Protein AF-A0A5C9BUT2-F1 (afdb_monomer)

Nearest PDB structures (foldseek):
  1g97-assembly1_A  TM=7.769E-01  e=1.465E-03  Streptococcus pneumoniae
  1hm8-assembly1_A  TM=7.492E-01  e=1.215E-03  Streptococcus pneumoniae
  1hm0-assembly1_A  TM=8.385E-01  e=1.896E-02  Streptococcus pneumoniae
  4aaw-assembly1_A  TM=5.414E-01  e=2.002E-03  Streptococcus pneumoniae
  4ac3-assembly1_A  TM=5.081E-01  e=6.161E-03  Streptococcus pneumoniae

Secondary structure (DSSP, 8-state):
-B-TT-EEES-EE-SSEEE-TT-EEES-EE-SSEEE-TT-EEES-EEESEEE-TT-EEES-EEES-EE-TT-EEES--SS-EE-TT-EE-----

pLDDT: mean 94.94, std 7.58, range [53.59, 98.81]

Structure (mmCIF, N/CA/C/O backbone):
data_AF-A0A5C9BUT2-F1
#
_entry.id   AF-A0A5C9BUT2-F1
#
loop_
_atom_site.group_PDB
_atom_site.id
_atom_site.type_symbol
_atom_site.label_atom_id
_atom_site.label_alt_id
_atom_site.label_comp_id
_atom_site.label_asym_id
_atom_site.label_entity_id
_atom_site.label_seq_id
_atom_site.pdbx_PDB_ins_code
_atom_site.Cartn_x
_atom_site.Cartn_y
_atom_site.Cartn_z
_atom_site.occupancy
_atom_site.B_iso_or_equiv
_atom_site.auth_seq_id
_atom_site.auth_comp_id
_atom_site.auth_asym_id
_atom_site.auth_atom_id
_atom_site.pdbx_PDB_model_num
ATOM 1 N N . MET A 1 1 ? -8.661 -2.112 -11.166 1.00 87.62 1 MET A N 1
ATOM 2 C CA . MET A 1 1 ? -7.966 -3.330 -11.651 1.00 87.62 1 MET A CA 1
ATOM 3 C C . MET A 1 1 ? -7.080 -3.822 -10.520 1.00 87.62 1 MET A C 1
ATOM 5 O O . MET A 1 1 ? -6.528 -2.977 -9.835 1.00 87.62 1 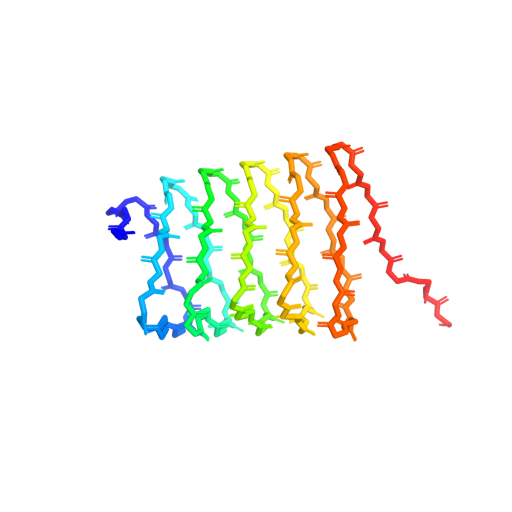MET A O 1
ATOM 9 N N . ILE A 1 2 ? -6.998 -5.128 -10.268 1.00 95.12 2 ILE A N 1
ATOM 10 C CA . ILE A 1 2 ? -6.128 -5.700 -9.226 1.00 95.12 2 ILE A CA 1
ATOM 11 C C . ILE A 1 2 ? -5.173 -6.650 -9.942 1.00 95.12 2 ILE A C 1
ATOM 13 O O . ILE A 1 2 ? -5.648 -7.563 -10.617 1.00 95.12 2 ILE A O 1
ATOM 17 N N . SER A 1 3 ? -3.866 -6.399 -9.857 1.00 97.19 3 SER A N 1
ATOM 18 C CA . SER A 1 3 ? -2.862 -7.236 -10.516 1.00 97.19 3 SER A CA 1
ATOM 19 C C . SER A 1 3 ? -2.817 -8.643 -9.917 1.00 97.19 3 SER A C 1
ATOM 21 O O . SER A 1 3 ? -2.922 -8.813 -8.701 1.00 97.19 3 SER A O 1
ATOM 23 N N . SER A 1 4 ? -2.597 -9.655 -10.758 1.00 97.44 4 SER A N 1
ATOM 24 C CA . SER A 1 4 ? -2.417 -11.047 -10.328 1.00 97.44 4 SER A CA 1
ATOM 25 C C . SER A 1 4 ? -1.138 -11.273 -9.519 1.00 97.44 4 SER A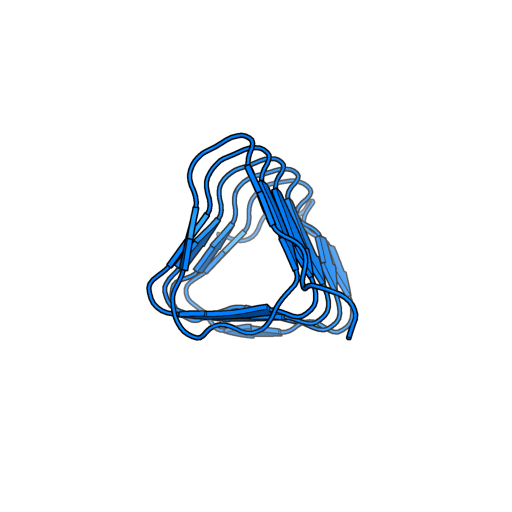 C 1
ATOM 27 O O . SER A 1 4 ? -1.060 -12.258 -8.793 1.00 97.44 4 SER A O 1
ATOM 29 N N . SER A 1 5 ? -0.139 -10.389 -9.642 1.00 98.12 5 SER A N 1
ATOM 30 C CA . SER A 1 5 ? 1.088 -10.453 -8.836 1.00 98.12 5 SER A CA 1
ATOM 31 C C . SER A 1 5 ? 0.943 -9.798 -7.460 1.00 98.12 5 SER A C 1
ATOM 33 O O . SER A 1 5 ? 1.836 -9.946 -6.624 1.00 98.12 5 SER A O 1
ATOM 35 N N . SER A 1 6 ? -0.172 -9.105 -7.198 1.00 97.19 6 SER A N 1
ATOM 36 C CA . SER A 1 6 ? -0.441 -8.554 -5.870 1.00 97.19 6 SER A CA 1
ATOM 37 C C . SER A 1 6 ? -0.719 -9.666 -4.855 1.00 97.19 6 SER A C 1
ATOM 39 O O . SER A 1 6 ? -1.330 -10.691 -5.165 1.00 97.19 6 SER A O 1
ATOM 41 N N . LYS A 1 7 ? -0.256 -9.470 -3.621 1.00 98.50 7 LYS A N 1
ATOM 42 C CA . LYS A 1 7 ? -0.427 -10.412 -2.513 1.00 98.50 7 LYS A CA 1
ATOM 43 C C . LYS A 1 7 ? -1.348 -9.803 -1.472 1.00 98.50 7 LYS A C 1
ATOM 45 O O . LYS A 1 7 ? -1.076 -8.722 -0.962 1.00 98.50 7 LYS A O 1
ATOM 50 N N . LEU A 1 8 ? -2.418 -10.517 -1.142 1.00 98.12 8 LEU A N 1
ATOM 51 C CA . LEU A 1 8 ? -3.337 -10.158 -0.069 1.00 98.12 8 LEU A CA 1
ATOM 52 C C . LEU A 1 8 ? -3.186 -11.166 1.065 1.00 98.12 8 LEU A C 1
ATOM 54 O O . LEU A 1 8 ? -3.491 -12.345 0.900 1.00 98.12 8 LEU A O 1
ATOM 58 N N . ILE A 1 9 ? -2.741 -10.691 2.220 1.00 98.56 9 ILE A N 1
ATOM 59 C CA . ILE A 1 9 ? -2.544 -11.484 3.430 1.00 98.56 9 ILE A CA 1
ATOM 60 C C . ILE A 1 9 ? -3.434 -10.865 4.502 1.00 98.56 9 ILE A C 1
ATOM 62 O O . ILE A 1 9 ? -3.225 -9.718 4.889 1.00 98.56 9 ILE A O 1
ATOM 66 N N . ASN A 1 10 ? -4.473 -11.581 4.939 1.00 98.38 10 ASN A N 1
ATOM 67 C CA . ASN A 1 10 ? -5.432 -11.094 5.944 1.00 98.38 10 ASN A CA 1
ATOM 68 C C . ASN A 1 10 ? -5.954 -9.672 5.660 1.00 98.38 10 ASN A C 1
ATOM 70 O O . ASN A 1 10 ? -6.093 -8.854 6.566 1.00 98.38 10 ASN A O 1
ATOM 74 N N . SER A 1 11 ? -6.176 -9.356 4.385 1.00 98.50 11 SER A N 1
ATOM 75 C CA . SER A 1 11 ? -6.499 -8.003 3.938 1.00 98.50 11 SER A CA 1
ATOM 76 C C . SER A 1 11 ? -7.789 -7.982 3.140 1.00 98.50 11 SER A C 1
ATOM 78 O O . SER A 1 11 ? -8.124 -8.941 2.443 1.00 98.50 11 SER A O 1
ATOM 80 N N . VAL A 1 12 ? -8.506 -6.867 3.229 1.00 98.38 12 VAL A N 1
ATOM 81 C CA . VAL A 1 12 ? -9.785 -6.656 2.550 1.00 98.38 12 VAL A CA 1
ATOM 82 C C . VAL A 1 12 ? -9.657 -5.479 1.597 1.00 98.38 12 VAL A C 1
ATOM 84 O O . VAL A 1 12 ? -9.199 -4.406 1.980 1.00 98.38 12 VAL A O 1
ATOM 87 N N . ILE A 1 13 ? -10.108 -5.669 0.357 1.00 98.31 13 ILE A N 1
ATOM 88 C CA . ILE A 1 13 ? -10.240 -4.587 -0.619 1.00 98.31 13 ILE A CA 1
ATOM 89 C C . ILE A 1 13 ? -11.714 -4.219 -0.760 1.00 98.31 13 ILE A C 1
ATOM 91 O O . ILE A 1 13 ? -12.540 -5.047 -1.149 1.00 98.31 13 ILE A O 1
ATOM 95 N N . ILE A 1 14 ? -12.027 -2.952 -0.513 1.00 98.25 14 ILE A N 1
ATOM 96 C CA . ILE A 1 14 ? -13.343 -2.362 -0.739 1.00 98.25 14 ILE A CA 1
ATOM 97 C C . ILE A 1 14 ? -13.305 -1.664 -2.095 1.00 98.25 14 ILE A C 1
ATOM 99 O O . ILE A 1 14 ? -12.604 -0.679 -2.287 1.00 98.25 14 ILE A O 1
ATOM 103 N N . LYS A 1 15 ? -14.045 -2.184 -3.074 1.00 96.69 15 LYS A N 1
ATOM 104 C CA . LYS A 1 15 ? -14.068 -1.615 -4.429 1.00 96.69 15 LYS A CA 1
ATOM 105 C C . LYS A 1 15 ? -14.722 -0.218 -4.446 1.00 96.69 15 LYS A C 1
ATOM 107 O O . LYS A 1 15 ? -15.617 0.030 -3.643 1.00 96.69 15 LYS A O 1
ATOM 112 N N . PRO A 1 16 ? -14.363 0.650 -5.410 1.00 97.19 16 PRO A N 1
ATOM 113 C CA . PRO A 1 16 ? -13.364 0.441 -6.463 1.00 97.19 16 PRO A CA 1
ATOM 114 C C . PRO A 1 16 ? -11.936 0.729 -5.980 1.00 97.19 16 PRO A C 1
ATOM 116 O O . PRO A 1 16 ? -11.708 1.732 -5.317 1.00 97.19 16 PRO A O 1
ATOM 119 N N . CYS A 1 17 ? -10.975 -0.112 -6.377 1.00 98.06 17 CYS A N 1
ATOM 120 C CA . CYS A 1 17 ? -9.544 0.118 -6.148 1.00 98.06 17 CYS A CA 1
ATOM 121 C C . CYS A 1 17 ? -8.713 -0.252 -7.386 1.00 98.06 17 CYS A C 1
ATOM 123 O O . CYS A 1 17 ? -9.104 -1.104 -8.205 1.00 98.06 17 CYS A O 1
ATOM 125 N N . PHE A 1 18 ? -7.549 0.380 -7.498 1.00 98.50 18 PHE A N 1
ATOM 126 C CA . PHE A 1 18 ? -6.461 -0.019 -8.377 1.00 98.50 18 PHE A CA 1
ATOM 127 C C . PHE A 1 18 ? -5.300 -0.542 -7.531 1.00 98.50 18 PHE A C 1
ATOM 129 O O . PHE A 1 18 ? -4.847 0.156 -6.631 1.00 98.50 18 PHE A O 1
ATOM 136 N N . ILE A 1 19 ? -4.830 -1.755 -7.818 1.00 98.56 19 ILE A N 1
ATOM 137 C CA . ILE A 1 19 ? -3.699 -2.385 -7.131 1.00 98.56 19 ILE A CA 1
ATOM 138 C C . ILE A 1 19 ? -2.707 -2.859 -8.194 1.00 98.56 19 ILE A C 1
ATOM 140 O O . ILE A 1 19 ? -3.040 -3.738 -8.998 1.00 98.56 19 ILE A O 1
ATOM 144 N N . GLY A 1 20 ? -1.530 -2.238 -8.203 1.00 98.50 20 GLY A N 1
ATOM 145 C CA . GLY A 1 20 ? -0.442 -2.470 -9.144 1.00 98.50 20 GLY A CA 1
ATOM 146 C C . GLY A 1 20 ? 0.282 -3.799 -8.943 1.00 98.50 20 GLY A C 1
ATOM 147 O O . GLY A 1 20 ? -0.076 -4.623 -8.099 1.0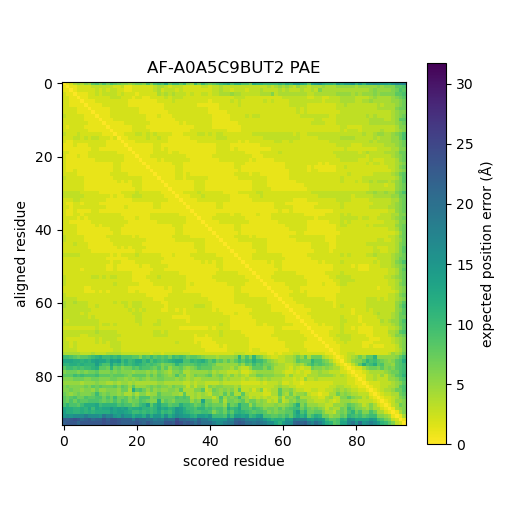0 98.50 20 GLY A O 1
ATOM 148 N N . GLU A 1 21 ? 1.298 -4.022 -9.771 1.00 98.50 21 GLU A N 1
ATOM 149 C CA . GLU A 1 21 ? 2.103 -5.241 -9.738 1.00 98.50 21 GLU A CA 1
ATOM 150 C C . GLU A 1 21 ? 2.928 -5.350 -8.455 1.00 98.50 21 GLU A C 1
ATOM 152 O O . GLU A 1 21 ? 3.396 -4.352 -7.920 1.00 98.50 21 GLU A O 1
ATOM 157 N N . ASN A 1 22 ? 3.091 -6.575 -7.953 1.00 98.56 22 ASN A N 1
ATOM 158 C CA . ASN A 1 22 ? 3.908 -6.904 -6.780 1.00 98.56 22 ASN A CA 1
ATOM 159 C C . ASN A 1 22 ? 3.513 -6.184 -5.478 1.00 98.56 22 ASN A C 1
ATOM 161 O O . ASN A 1 22 ? 4.235 -6.284 -4.487 1.00 98.56 22 ASN A O 1
ATOM 165 N N . VAL A 1 23 ? 2.362 -5.504 -5.446 1.00 98.75 23 VAL A N 1
ATOM 166 C CA . VAL A 1 23 ? 1.856 -4.865 -4.230 1.00 98.75 23 VAL A CA 1
ATOM 167 C C . VAL A 1 23 ? 1.586 -5.919 -3.166 1.00 98.75 23 VAL A C 1
ATOM 169 O O . VAL A 1 23 ? 0.928 -6.927 -3.432 1.00 98.75 23 VAL A O 1
ATOM 172 N N . VAL A 1 24 ? 2.042 -5.667 -1.943 1.00 98.81 24 VAL A N 1
ATOM 173 C CA . VAL A 1 24 ? 1.765 -6.521 -0.785 1.00 98.81 24 VAL A CA 1
ATOM 174 C C . VAL A 1 24 ? 0.837 -5.782 0.166 1.00 98.81 24 VAL A C 1
ATOM 176 O O . VAL A 1 24 ? 1.177 -4.717 0.670 1.00 98.81 24 VAL A O 1
ATOM 179 N N . LEU A 1 25 ? -0.335 -6.359 0.415 1.00 98.75 25 LEU A N 1
ATOM 180 C CA . LEU A 1 25 ? -1.295 -5.898 1.410 1.00 98.75 25 LEU A CA 1
ATOM 181 C C . LEU A 1 25 ? -1.343 -6.915 2.543 1.00 98.75 25 LEU A C 1
ATOM 183 O O . LEU A 1 25 ? -1.712 -8.071 2.322 1.00 98.75 25 LEU A O 1
ATOM 187 N N . GLU A 1 26 ? -0.996 -6.488 3.750 1.00 98.81 26 GLU A N 1
ATOM 188 C CA . GLU A 1 26 ? -0.977 -7.344 4.930 1.00 98.81 26 GLU A CA 1
ATOM 189 C C . GLU A 1 26 ? -1.769 -6.721 6.082 1.00 98.81 26 GLU A C 1
ATOM 191 O O . GLU A 1 26 ? -1.562 -5.559 6.429 1.00 98.81 26 GLU A O 1
ATOM 196 N N . ASN A 1 27 ? -2.684 -7.486 6.685 1.00 98.62 27 ASN A N 1
ATOM 197 C CA . ASN A 1 27 ? -3.518 -7.052 7.814 1.00 98.62 27 ASN A CA 1
ATOM 198 C C . ASN A 1 27 ? -4.192 -5.681 7.582 1.00 98.62 27 ASN A C 1
ATOM 200 O O . ASN A 1 27 ? -4.274 -4.862 8.495 1.00 98.62 27 ASN A O 1
ATOM 204 N N . SER A 1 28 ? -4.609 -5.393 6.344 1.00 98.56 28 SER A N 1
ATOM 205 C CA . SER A 1 28 ? -5.005 -4.047 5.921 1.00 98.56 28 SER A CA 1
ATOM 206 C C . SER A 1 28 ? -6.390 -4.001 5.278 1.00 98.56 28 SER A C 1
ATOM 208 O O . SER A 1 28 ? -6.845 -4.956 4.645 1.00 98.56 28 SER A O 1
ATOM 210 N N . VAL A 1 29 ? -7.057 -2.854 5.401 1.00 98.56 29 VAL A N 1
ATOM 211 C CA . VAL A 1 29 ? -8.322 -2.551 4.724 1.00 98.56 29 VAL A CA 1
ATOM 212 C C . VAL A 1 29 ? -8.082 -1.431 3.721 1.00 98.56 29 VAL A C 1
ATOM 214 O O . VAL A 1 29 ? -7.772 -0.304 4.101 1.00 98.56 29 VAL A O 1
ATOM 217 N N . ILE A 1 30 ? -8.228 -1.741 2.435 1.00 98.56 30 ILE A N 1
ATOM 218 C CA . ILE A 1 30 ? -7.927 -0.825 1.334 1.00 98.56 30 ILE A CA 1
ATOM 219 C C . ILE A 1 30 ? -9.200 -0.503 0.559 1.00 98.56 30 ILE A C 1
ATOM 221 O O . ILE A 1 30 ? -9.751 -1.359 -0.132 1.00 98.56 30 ILE A O 1
ATOM 225 N N . GLY A 1 31 ? -9.640 0.747 0.619 1.00 97.44 31 GLY A N 1
ATOM 226 C CA . GLY A 1 31 ? -10.730 1.287 -0.182 1.00 97.44 31 GLY A CA 1
ATOM 227 C C . GLY A 1 31 ? -11.892 1.872 0.626 1.00 97.44 31 GLY A C 1
ATOM 228 O O . GLY A 1 31 ? -11.907 1.806 1.856 1.00 97.44 31 GLY A O 1
ATOM 229 N N . PRO A 1 32 ? -12.899 2.431 -0.070 1.00 98.25 32 PRO A N 1
ATOM 230 C CA . PRO A 1 32 ? -12.976 2.573 -1.529 1.00 98.25 32 PRO A CA 1
ATOM 231 C C . PRO A 1 32 ? -12.073 3.687 -2.078 1.00 98.25 32 PRO A C 1
ATOM 233 O O . PRO A 1 32 ? -11.555 4.504 -1.320 1.00 98.25 32 PRO A O 1
ATOM 236 N N . HIS A 1 33 ? -11.917 3.730 -3.403 1.00 98.25 33 HIS A N 1
ATOM 237 C CA . HIS A 1 33 ? -11.196 4.760 -4.163 1.00 98.25 33 HIS A CA 1
ATOM 238 C C . HIS A 1 33 ? -9.707 4.865 -3.825 1.00 98.25 33 HIS A C 1
ATOM 240 O O . HIS A 1 33 ? -9.169 5.960 -3.684 1.00 98.25 33 HIS A O 1
ATOM 246 N N . VAL A 1 34 ? -9.036 3.720 -3.687 1.00 98.62 34 VAL A N 1
ATOM 247 C CA . VAL A 1 34 ? -7.585 3.691 -3.480 1.00 98.62 34 VAL A CA 1
ATOM 248 C C . VAL A 1 34 ? -6.872 3.204 -4.730 1.00 98.62 34 VAL A C 1
ATOM 250 O O . VAL A 1 34 ? -7.264 2.194 -5.321 1.00 98.62 34 VAL A O 1
ATOM 253 N N . SER A 1 35 ? -5.812 3.914 -5.104 1.00 98.62 35 SER A N 1
ATOM 254 C CA . SER A 1 35 ? -4.866 3.504 -6.138 1.00 98.62 35 SER A CA 1
ATOM 255 C C . SER A 1 35 ? -3.504 3.260 -5.507 1.00 98.62 35 SER A C 1
ATOM 257 O O . SER A 1 35 ? -2.977 4.149 -4.846 1.00 98.62 35 SER A O 1
ATOM 259 N N . ILE A 1 36 ? -2.950 2.067 -5.709 1.00 98.62 36 ILE A N 1
ATOM 260 C CA . ILE A 1 36 ? -1.618 1.675 -5.242 1.00 98.62 36 ILE A CA 1
ATOM 261 C C . ILE A 1 36 ? -0.810 1.236 -6.456 1.00 98.62 36 ILE A C 1
ATOM 263 O O . ILE A 1 36 ? -1.228 0.318 -7.165 1.00 98.62 36 ILE A O 1
ATOM 267 N N . GLU A 1 37 ? 0.312 1.895 -6.715 1.00 98.50 37 GLU A N 1
ATOM 268 C CA . GLU A 1 37 ? 1.231 1.544 -7.800 1.00 98.50 37 GLU A CA 1
ATOM 269 C C . GLU A 1 37 ? 2.191 0.411 -7.411 1.00 98.50 37 GLU A C 1
ATOM 271 O O . GLU A 1 37 ? 2.128 -0.132 -6.308 1.00 98.50 37 GLU A O 1
ATOM 276 N N . ALA A 1 38 ? 3.021 -0.008 -8.367 1.00 98.50 38 ALA A N 1
ATOM 277 C CA . ALA A 1 38 ? 3.813 -1.223 -8.265 1.00 98.50 38 ALA A CA 1
ATOM 278 C C . ALA A 1 38 ? 4.840 -1.205 -7.121 1.00 98.50 38 ALA A C 1
ATOM 280 O O . ALA A 1 38 ? 5.318 -0.153 -6.693 1.00 98.50 38 ALA A O 1
ATOM 281 N N . ASP A 1 39 ? 5.184 -2.405 -6.654 1.00 98.62 39 ASP A N 1
ATOM 282 C CA . ASP A 1 39 ? 6.259 -2.664 -5.686 1.00 98.62 39 ASP A CA 1
ATOM 283 C C . ASP A 1 39 ? 6.074 -1.980 -4.314 1.00 98.62 39 ASP A C 1
ATOM 285 O O . ASP A 1 39 ? 7.019 -1.839 -3.536 1.00 98.62 39 ASP A O 1
ATOM 289 N N . SER A 1 40 ? 4.841 -1.586 -3.984 1.00 98.69 40 SER A N 1
ATOM 290 C CA . SER A 1 40 ? 4.495 -0.976 -2.697 1.00 98.69 40 SER A CA 1
ATOM 291 C C . SER A 1 40 ? 4.006 -2.006 -1.673 1.00 98.69 40 SER A C 1
ATOM 293 O O . SER A 1 40 ? 3.339 -2.989 -2.002 1.00 98.69 40 SER A O 1
ATOM 295 N N . THR A 1 41 ? 4.319 -1.782 -0.397 1.00 98.75 41 THR A N 1
ATOM 296 C CA . THR A 1 41 ? 3.895 -2.638 0.722 1.00 98.75 41 THR A CA 1
ATOM 297 C C . THR A 1 41 ? 3.061 -1.840 1.708 1.00 98.75 41 THR A C 1
ATOM 299 O O . THR A 1 41 ? 3.515 -0.825 2.228 1.00 98.75 41 THR A O 1
ATOM 302 N N . ILE A 1 42 ? 1.860 -2.328 2.001 1.00 98.50 42 ILE A N 1
ATOM 303 C CA . ILE A 1 42 ? 0.954 -1.759 2.994 1.00 98.50 42 ILE A CA 1
ATOM 304 C C . ILE A 1 42 ? 0.709 -2.803 4.076 1.00 98.50 42 ILE A C 1
ATOM 306 O O . ILE A 1 42 ? 0.209 -3.892 3.788 1.00 98.50 42 ILE A O 1
ATOM 310 N N . ASN A 1 43 ? 1.041 -2.471 5.317 1.00 98.56 43 ASN A N 1
ATOM 311 C CA . ASN A 1 43 ? 0.880 -3.366 6.453 1.00 98.56 43 ASN A CA 1
ATOM 312 C C . ASN A 1 43 ? 0.115 -2.680 7.591 1.00 98.56 43 ASN A C 1
ATOM 314 O O . ASN A 1 43 ? 0.348 -1.510 7.900 1.00 98.56 43 ASN A O 1
ATOM 318 N N . SER A 1 44 ? -0.804 -3.421 8.213 1.00 98.31 44 SER A N 1
ATOM 319 C CA . SER A 1 44 ? -1.575 -2.986 9.386 1.00 98.31 44 SER A CA 1
ATOM 320 C C . SER A 1 44 ? -2.230 -1.612 9.201 1.00 98.31 44 SER A C 1
ATOM 322 O O . SER A 1 44 ? -2.149 -0.756 10.079 1.00 98.31 44 SER A O 1
ATOM 324 N N . SER A 1 45 ? -2.826 -1.370 8.029 1.00 98.19 45 SER A N 1
ATOM 325 C CA . SER A 1 45 ? -3.320 -0.044 7.652 1.00 98.19 45 SER A CA 1
ATOM 326 C C . SER A 1 45 ? -4.769 -0.039 7.164 1.00 98.19 45 SER A C 1
ATOM 328 O O . SER A 1 45 ? -5.25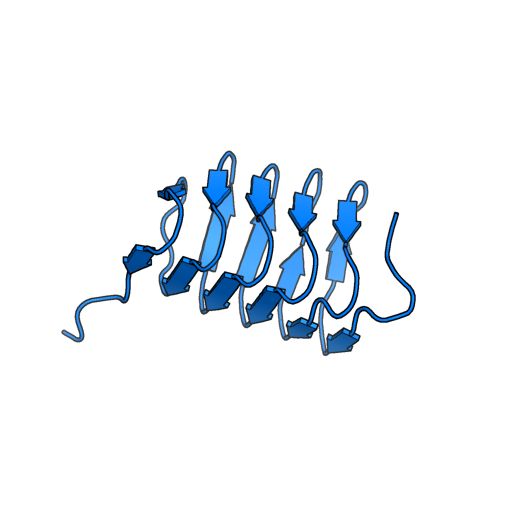6 -0.998 6.566 1.00 98.19 45 SER A O 1
ATOM 330 N N . VAL A 1 46 ? -5.460 1.079 7.378 1.00 98.06 46 VAL A N 1
ATOM 331 C CA . VAL A 1 46 ? -6.798 1.366 6.853 1.00 98.06 46 VAL A CA 1
ATOM 332 C C . VAL A 1 46 ? -6.705 2.597 5.961 1.00 98.06 46 VAL A C 1
ATOM 334 O O . VAL A 1 46 ? -6.416 3.692 6.430 1.00 98.06 46 VAL A O 1
ATOM 337 N N . ILE A 1 47 ? -6.918 2.427 4.659 1.00 98.25 47 ILE A N 1
ATOM 338 C CA . ILE A 1 47 ? -6.693 3.492 3.675 1.00 98.25 47 ILE A CA 1
ATOM 339 C C . ILE A 1 47 ? -7.913 3.605 2.775 1.00 98.25 47 ILE A C 1
ATOM 341 O O . ILE A 1 47 ? -8.379 2.603 2.240 1.00 98.25 47 ILE A O 1
ATOM 345 N N . LYS A 1 48 ? -8.418 4.823 2.569 1.00 98.19 48 LYS A N 1
ATOM 346 C CA . LYS A 1 48 ? -9.542 5.106 1.659 1.00 98.19 48 LYS A CA 1
ATOM 347 C C . LYS A 1 48 ? -9.294 6.394 0.873 1.00 98.19 48 LYS A C 1
ATOM 349 O O . LYS A 1 48 ? -8.519 7.233 1.313 1.00 98.19 48 LYS A O 1
ATOM 354 N N . ASN A 1 49 ? -9.941 6.560 -0.277 1.00 98.19 49 ASN A N 1
ATOM 355 C CA . ASN A 1 49 ? -9.893 7.773 -1.105 1.00 98.19 49 ASN A CA 1
ATOM 356 C C . ASN A 1 49 ? -8.486 8.392 -1.239 1.00 98.19 49 ASN A C 1
ATOM 358 O O . ASN A 1 49 ? -8.283 9.545 -0.866 1.00 98.19 49 ASN A O 1
ATOM 362 N N . SER A 1 50 ? -7.495 7.596 -1.642 1.00 98.38 50 SER A N 1
ATOM 363 C CA . SER A 1 50 ? -6.083 8.001 -1.604 1.00 98.38 50 SER A CA 1
ATOM 364 C C . SER A 1 50 ? -5.272 7.390 -2.743 1.00 98.38 50 SER A C 1
ATOM 366 O O . SER A 1 50 ? -5.625 6.339 -3.281 1.00 98.38 50 SER A O 1
ATOM 368 N N . ILE A 1 51 ? -4.157 8.034 -3.083 1.00 98.44 51 ILE A N 1
ATOM 369 C CA . ILE A 1 51 ? -3.212 7.576 -4.108 1.00 98.44 51 ILE A CA 1
ATOM 370 C C . ILE A 1 51 ? -1.867 7.292 -3.446 1.00 98.44 51 ILE A C 1
ATOM 372 O O . ILE A 1 51 ? -1.341 8.135 -2.724 1.00 98.44 51 ILE A O 1
ATOM 376 N N . ILE A 1 52 ? -1.316 6.111 -3.704 1.00 98.44 52 ILE A N 1
ATOM 377 C CA . ILE A 1 52 ? -0.001 5.672 -3.244 1.00 98.44 52 ILE A CA 1
ATOM 378 C C . ILE A 1 52 ? 0.804 5.286 -4.482 1.00 98.44 52 ILE A C 1
ATOM 380 O O . ILE A 1 52 ? 0.431 4.351 -5.194 1.00 98.44 52 ILE A O 1
ATOM 384 N N . GLN A 1 53 ? 1.880 6.019 -4.748 1.00 98.31 53 GLN A N 1
ATOM 385 C CA . GLN A 1 53 ? 2.762 5.760 -5.883 1.00 98.31 53 GLN A CA 1
ATOM 386 C C . GLN A 1 53 ? 3.753 4.620 -5.593 1.00 98.31 53 GLN A C 1
ATOM 388 O O . GLN A 1 53 ? 3.668 3.942 -4.561 1.00 98.31 53 GLN A O 1
ATOM 393 N N . ALA A 1 54 ? 4.617 4.330 -6.564 1.00 98.31 54 ALA A N 1
ATOM 394 C CA . ALA A 1 54 ? 5.412 3.112 -6.593 1.00 98.31 54 ALA A CA 1
ATOM 395 C C . ALA A 1 54 ? 6.512 3.072 -5.519 1.00 98.31 54 ALA A C 1
ATOM 397 O O . ALA A 1 54 ? 7.018 4.101 -5.065 1.00 98.31 54 ALA A O 1
ATOM 398 N N . ASN A 1 55 ? 6.954 1.856 -5.186 1.00 98.38 55 ASN A N 1
ATOM 399 C CA . ASN A 1 55 ? 8.082 1.593 -4.282 1.00 98.38 55 ASN A CA 1
ATOM 400 C C . ASN A 1 55 ? 7.919 2.176 -2.864 1.00 98.38 55 ASN A C 1
ATOM 402 O O . ASN A 1 55 ? 8.911 2.499 -2.207 1.00 98.38 55 ASN A O 1
ATOM 406 N N . SER A 1 56 ? 6.686 2.308 -2.378 1.00 98.00 56 SER A N 1
ATOM 407 C CA . SER A 1 56 ? 6.388 2.921 -1.083 1.00 98.00 56 SER A CA 1
ATOM 408 C C . SER A 1 56 ? 6.005 1.884 -0.027 1.00 98.00 56 SER A C 1
ATOM 410 O O . SER A 1 56 ? 5.376 0.863 -0.310 1.00 98.00 56 SER A O 1
ATOM 412 N N . LYS A 1 57 ? 6.384 2.145 1.222 1.00 98.31 57 LYS A N 1
ATOM 413 C CA . LYS A 1 57 ? 6.115 1.294 2.381 1.00 98.31 57 LYS A CA 1
ATOM 414 C C . LYS A 1 57 ? 5.292 2.059 3.404 1.00 98.31 57 LYS A C 1
ATOM 416 O O . LYS A 1 57 ? 5.688 3.136 3.840 1.00 98.31 57 LYS A O 1
ATOM 421 N N . ILE A 1 58 ? 4.147 1.504 3.776 1.00 97.88 58 ILE A N 1
ATOM 422 C CA . ILE A 1 58 ? 3.196 2.139 4.686 1.00 97.88 58 ILE A CA 1
ATOM 423 C C . ILE A 1 58 ? 2.865 1.163 5.810 1.00 97.88 58 ILE A C 1
ATOM 425 O O . ILE A 1 58 ? 2.410 0.046 5.555 1.00 97.88 58 ILE A O 1
ATOM 429 N N . TYR A 1 59 ? 3.070 1.606 7.047 1.00 97.56 59 TYR A N 1
ATOM 430 C CA . TYR A 1 59 ? 2.881 0.811 8.253 1.00 97.56 59 TYR A CA 1
ATOM 431 C C . TYR A 1 59 ? 1.972 1.528 9.246 1.00 97.56 59 TYR A C 1
ATOM 433 O O . TYR A 1 59 ? 2.075 2.740 9.438 1.00 97.56 59 TYR A O 1
ATOM 441 N N . ASN A 1 60 ? 1.114 0.768 9.928 1.00 96.50 60 ASN A N 1
ATOM 442 C CA . ASN A 1 60 ? 0.322 1.262 11.060 1.00 96.50 60 ASN A CA 1
ATOM 443 C C . ASN A 1 60 ? -0.472 2.544 10.733 1.00 96.50 60 ASN A C 1
ATOM 445 O O . ASN A 1 60 ? -0.571 3.449 11.567 1.00 96.50 60 ASN A O 1
ATOM 449 N N . ALA A 1 61 ? -0.999 2.633 9.507 1.00 96.00 61 ALA A N 1
ATOM 450 C CA . ALA A 1 61 ? -1.560 3.861 8.965 1.00 96.00 61 ALA A CA 1
ATOM 451 C C . ALA A 1 61 ? -3.083 3.880 8.911 1.00 96.00 61 ALA A C 1
ATOM 453 O O . ALA A 1 61 ? -3.729 2.874 8.634 1.00 96.00 61 ALA A O 1
ATOM 454 N N . ASN A 1 62 ? -3.675 5.050 9.148 1.00 96.38 62 ASN A N 1
ATOM 455 C CA . ASN A 1 62 ? -5.118 5.245 9.032 1.00 96.38 62 ASN A CA 1
ATOM 456 C C . ASN A 1 62 ? -5.431 6.612 8.425 1.00 96.38 62 ASN A C 1
ATOM 458 O O . ASN A 1 62 ? -5.624 7.568 9.172 1.00 96.38 62 ASN A O 1
ATOM 462 N N . PHE A 1 63 ? -5.467 6.696 7.093 1.00 96.81 63 PHE A N 1
ATOM 463 C CA . PHE A 1 63 ? -5.650 7.966 6.391 1.00 96.81 63 PHE A CA 1
ATOM 464 C C . PHE A 1 63 ? -6.664 7.913 5.241 1.00 96.81 63 PHE A C 1
ATOM 466 O O . PHE A 1 63 ? -7.001 6.861 4.687 1.00 96.81 63 PHE A O 1
ATOM 473 N N . THR A 1 64 ? -7.147 9.097 4.875 1.00 98.06 64 THR A N 1
ATOM 474 C CA . THR A 1 64 ? -8.079 9.360 3.781 1.00 98.06 64 THR A CA 1
ATOM 475 C C . THR A 1 64 ? -7.711 10.647 3.056 1.00 98.06 64 THR A C 1
ATOM 477 O O . THR A 1 64 ? -7.069 11.504 3.645 1.00 98.06 64 THR A O 1
ATOM 480 N N . ASN A 1 65 ? -8.178 10.823 1.816 1.00 97.62 65 ASN A N 1
ATOM 481 C CA . ASN A 1 65 ? -7.984 12.057 1.037 1.00 97.62 65 ASN A CA 1
ATOM 482 C C . ASN A 1 65 ? -6.500 12.415 0.839 1.00 97.62 65 ASN A C 1
ATOM 484 O O . ASN A 1 65 ? -6.136 13.589 0.815 1.00 97.62 65 ASN A O 1
ATOM 488 N N . SER A 1 66 ? -5.649 11.398 0.710 1.00 97.25 66 SER A N 1
ATOM 489 C CA . SER A 1 66 ? -4.198 11.550 0.798 1.00 97.25 66 SER A CA 1
ATOM 490 C C . SER A 1 66 ? -3.483 11.218 -0.507 1.00 97.25 66 SER A C 1
ATOM 492 O O . SER A 1 66 ? -3.963 10.425 -1.325 1.00 97.25 66 SER A O 1
ATOM 494 N N . MET A 1 67 ? -2.281 11.772 -0.657 1.00 96.88 67 MET A N 1
ATOM 495 C CA . MET A 1 67 ? -1.332 11.410 -1.708 1.00 96.88 67 MET A CA 1
ATOM 496 C C . MET A 1 67 ? 0.012 11.030 -1.083 1.00 96.88 67 MET A C 1
ATOM 498 O O . MET A 1 67 ? 0.580 11.779 -0.290 1.00 96.88 67 MET A O 1
ATOM 502 N N . VAL A 1 68 ? 0.526 9.863 -1.454 1.00 97.50 68 VAL A N 1
ATOM 503 C CA . VAL A 1 68 ? 1.856 9.385 -1.076 1.00 97.50 68 VAL A CA 1
ATOM 504 C C . VAL A 1 68 ? 2.670 9.207 -2.353 1.00 97.50 68 VAL A C 1
ATOM 506 O O . VAL A 1 68 ? 2.275 8.425 -3.220 1.00 97.50 68 VAL A O 1
ATOM 509 N N . GLY A 1 69 ? 3.770 9.950 -2.466 1.00 97.50 69 GLY A N 1
ATOM 510 C CA . GLY A 1 69 ? 4.700 9.899 -3.593 1.00 97.50 69 GLY A CA 1
ATOM 511 C C . GLY A 1 69 ? 5.489 8.591 -3.701 1.00 97.50 69 GLY A C 1
ATOM 512 O O . GLY A 1 69 ? 5.226 7.606 -3.003 1.00 97.50 69 GLY A O 1
ATOM 513 N N . ASN A 1 70 ? 6.460 8.584 -4.608 1.00 97.69 70 ASN A N 1
ATOM 514 C CA . ASN A 1 70 ? 7.338 7.448 -4.875 1.00 97.69 70 ASN A CA 1
ATOM 515 C C . ASN A 1 70 ? 8.399 7.286 -3.787 1.00 97.69 70 ASN A C 1
ATOM 517 O O . ASN A 1 70 ? 8.911 8.275 -3.257 1.00 97.69 70 ASN A O 1
ATOM 521 N N . PHE A 1 71 ? 8.812 6.045 -3.525 1.00 97.69 71 PHE A N 1
ATOM 522 C CA . PHE A 1 71 ? 9.899 5.745 -2.583 1.00 97.69 71 PHE A CA 1
ATOM 523 C C . PHE A 1 71 ? 9.665 6.333 -1.181 1.00 97.69 71 PHE A C 1
ATOM 525 O O 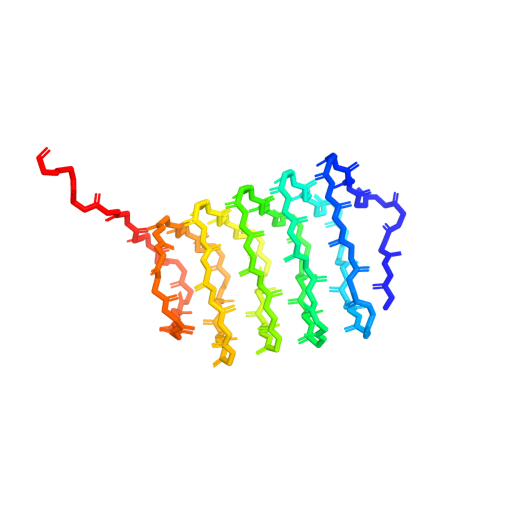. PHE A 1 71 ? 10.605 6.782 -0.522 1.00 97.69 71 PHE A O 1
ATOM 532 N N . VAL A 1 72 ? 8.408 6.365 -0.730 1.00 97.31 72 VAL A N 1
ATOM 533 C CA . VAL A 1 72 ? 8.048 6.868 0.597 1.00 97.31 72 VAL A CA 1
ATOM 534 C C . VAL A 1 72 ? 8.060 5.732 1.605 1.00 97.31 72 VAL A C 1
ATOM 536 O O . VAL A 1 72 ? 7.529 4.656 1.350 1.00 97.31 72 VAL A O 1
ATOM 539 N N . GLU A 1 73 ? 8.598 5.995 2.790 1.00 96.94 73 GLU A N 1
ATOM 540 C CA . GLU A 1 73 ? 8.401 5.143 3.959 1.00 96.94 73 GLU A CA 1
ATOM 541 C C . GLU A 1 73 ? 7.625 5.926 5.019 1.00 96.94 73 GLU A C 1
ATOM 543 O O . GLU A 1 73 ? 8.093 6.947 5.529 1.00 96.94 73 GLU A O 1
ATOM 548 N N . TYR A 1 74 ? 6.408 5.470 5.311 1.00 95.75 74 TYR A N 1
ATOM 549 C CA . TYR A 1 74 ? 5.503 6.105 6.258 1.00 95.75 74 TYR A CA 1
ATOM 550 C C . TYR A 1 74 ? 5.075 5.129 7.347 1.00 95.75 74 TYR A C 1
ATOM 552 O O . TYR A 1 74 ? 4.598 4.030 7.065 1.00 95.75 74 TYR A O 1
ATOM 560 N N . GLU A 1 75 ? 5.173 5.572 8.594 1.00 94.94 75 GLU A N 1
ATOM 561 C CA . GLU A 1 75 ? 4.550 4.910 9.728 1.00 94.94 75 GLU A CA 1
ATOM 562 C C . GLU A 1 75 ? 3.809 5.931 10.604 1.00 94.94 75 GLU A C 1
ATOM 564 O O . GLU A 1 75 ? 4.357 6.969 10.981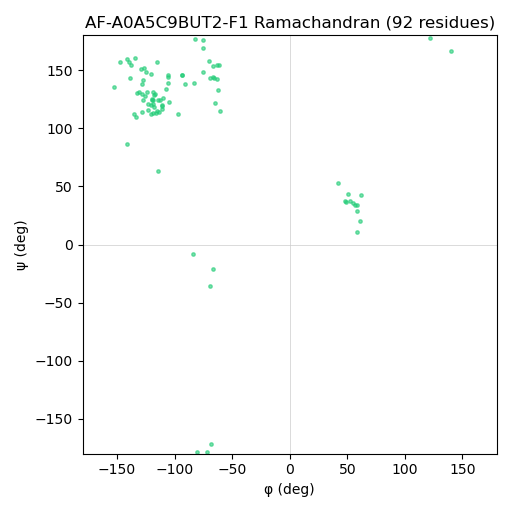 1.00 94.94 75 GLU A O 1
ATOM 569 N N . GLY A 1 76 ? 2.551 5.638 10.945 1.00 88.00 76 GLY A N 1
ATOM 570 C CA . GLY A 1 76 ? 1.758 6.457 11.866 1.00 88.00 76 GLY A CA 1
ATOM 571 C C . GLY A 1 76 ? 0.295 6.623 11.464 1.00 88.00 76 GLY A C 1
ATOM 572 O O . GLY A 1 76 ? -0.097 6.351 10.340 1.00 88.00 76 GLY A O 1
ATOM 573 N N . ALA A 1 77 ? -0.528 7.111 12.394 1.00 82.62 77 ALA A N 1
ATOM 574 C CA . ALA A 1 77 ? -1.985 7.143 12.260 1.00 82.62 77 ALA A CA 1
ATOM 575 C C . ALA A 1 77 ? -2.551 8.577 12.198 1.00 82.62 77 ALA A C 1
ATOM 577 O O . ALA A 1 77 ? -3.282 8.999 13.096 1.00 82.62 77 ALA A O 1
ATOM 578 N N . VAL A 1 78 ? -2.197 9.347 11.162 1.00 85.88 78 VAL A N 1
ATOM 579 C CA . VAL A 1 78 ? -2.824 10.662 10.893 1.00 85.88 78 VAL A CA 1
ATOM 5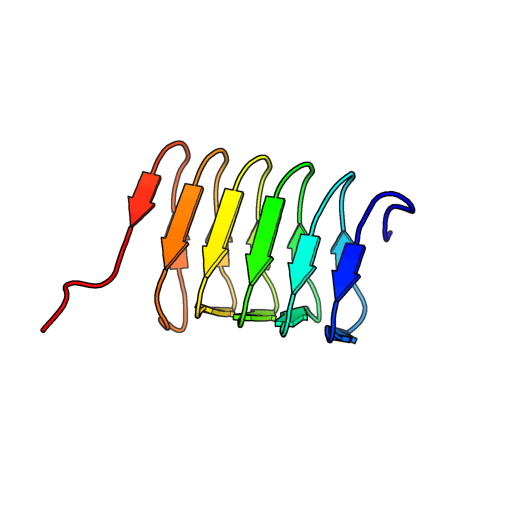80 C C . VAL A 1 78 ? -3.989 10.521 9.916 1.00 85.88 78 VAL A C 1
ATOM 582 O 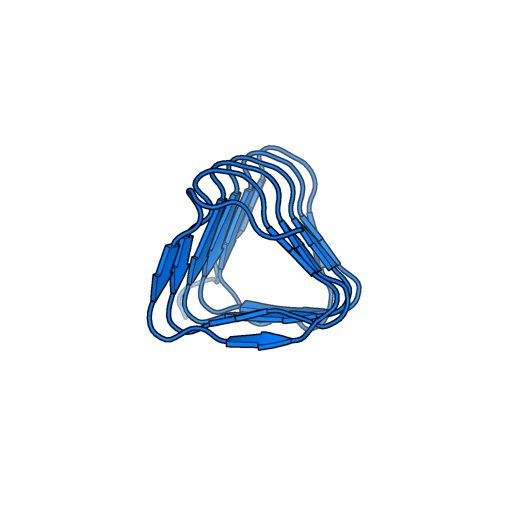O . VAL A 1 78 ? -3.911 9.720 8.997 1.00 85.88 78 VAL A O 1
ATOM 585 N N . ASN A 1 79 ? -5.039 11.333 10.069 1.00 85.06 79 ASN A N 1
ATOM 586 C CA . ASN A 1 79 ? -6.245 11.220 9.235 1.00 85.06 79 ASN A CA 1
ATOM 587 C C . ASN A 1 79 ? -6.041 11.626 7.766 1.00 85.06 79 ASN A C 1
ATOM 589 O O . ASN A 1 79 ? -6.666 11.030 6.895 1.00 85.06 79 ASN A O 1
ATOM 593 N N . GLU A 1 80 ? -5.213 12.632 7.487 1.00 90.50 80 GLU A N 1
ATOM 594 C CA . GLU A 1 80 ? -4.931 13.118 6.131 1.00 90.50 80 GLU A CA 1
ATOM 595 C C . GLU A 1 80 ? -3.443 13.422 5.997 1.00 90.50 80 GLU A C 1
ATOM 597 O O . GLU A 1 80 ? -2.798 13.875 6.948 1.00 90.50 80 GLU A O 1
ATOM 602 N N . LEU A 1 81 ? -2.898 13.143 4.818 1.00 90.25 81 LEU A N 1
ATOM 603 C CA . LEU A 1 81 ? -1.466 13.139 4.586 1.00 90.25 81 LEU A CA 1
ATOM 604 C C . LEU A 1 81 ? -1.154 13.458 3.121 1.00 90.25 81 LEU A C 1
ATOM 606 O O . LEU A 1 81 ? -1.749 12.894 2.207 1.00 90.25 81 LEU A O 1
ATOM 610 N N . SER A 1 82 ? -0.173 14.323 2.889 1.00 91.06 82 SER A N 1
ATOM 611 C CA . SER A 1 82 ? 0.395 14.520 1.558 1.00 91.06 82 SER A CA 1
ATOM 612 C C . SER A 1 82 ? 1.913 14.520 1.670 1.00 91.06 82 SER A C 1
ATOM 614 O O . SER A 1 82 ? 2.486 15.426 2.278 1.00 91.06 82 SER A O 1
ATOM 616 N N . ILE A 1 83 ? 2.553 13.467 1.157 1.00 92.50 83 ILE A N 1
ATOM 617 C CA . ILE A 1 83 ? 4.007 13.277 1.206 1.00 92.50 83 ILE A CA 1
ATOM 618 C C . ILE A 1 83 ? 4.542 13.235 -0.224 1.00 92.50 83 ILE A C 1
ATOM 620 O O . ILE A 1 83 ? 4.046 12.467 -1.048 1.00 92.50 83 ILE A O 1
ATOM 624 N N . GLY A 1 84 ? 5.565 14.044 -0.499 1.00 93.06 84 GLY A N 1
ATOM 625 C CA . GLY A 1 84 ? 6.311 13.988 -1.755 1.00 93.06 84 GLY A CA 1
ATOM 626 C C . GLY A 1 84 ? 7.275 12.802 -1.834 1.00 93.06 84 GLY A C 1
ATOM 627 O O . GLY A 1 84 ? 7.456 12.051 -0.879 1.00 93.06 84 GLY A O 1
ATOM 628 N N . ASP A 1 85 ? 7.914 12.649 -2.985 1.00 94.06 85 ASP A N 1
ATOM 629 C CA . ASP A 1 85 ? 8.822 11.534 -3.250 1.00 94.06 85 ASP A CA 1
ATOM 630 C C . ASP A 1 85 ? 10.036 11.502 -2.300 1.00 94.06 85 ASP A C 1
ATOM 632 O O . ASP A 1 85 ? 10.488 12.540 -1.807 1.00 94.06 85 ASP A O 1
ATOM 636 N N . TYR A 1 86 ? 10.603 10.307 -2.097 1.00 89.75 86 TYR A N 1
ATOM 637 C CA . TYR A 1 86 ? 11.841 10.069 -1.333 1.00 89.75 86 TYR A CA 1
ATOM 638 C C . TYR A 1 86 ? 11.804 10.588 0.109 1.00 89.75 86 TYR A C 1
ATOM 640 O O . TYR A 1 86 ? 12.811 11.043 0.659 1.00 89.75 86 TYR A O 1
ATOM 648 N N . CYS A 1 87 ? 10.632 10.529 0.732 1.00 88.31 87 CYS A N 1
ATOM 649 C CA . CYS A 1 87 ? 10.437 10.984 2.096 1.00 88.31 87 CYS A CA 1
ATOM 650 C C . CYS A 1 87 ? 10.301 9.799 3.058 1.00 88.31 87 CYS A C 1
ATOM 652 O O . CYS A 1 87 ? 9.600 8.826 2.783 1.00 88.31 87 CYS A O 1
ATOM 654 N N . THR A 1 88 ? 10.930 9.912 4.226 1.00 89.50 88 THR A N 1
ATOM 655 C CA . THR A 1 88 ? 10.777 8.956 5.324 1.00 89.50 88 THR A CA 1
ATOM 656 C C . THR A 1 88 ? 10.195 9.675 6.526 1.00 89.50 88 THR A C 1
ATOM 658 O O . THR A 1 88 ? 10.749 10.665 7.004 1.00 89.50 88 THR A O 1
ATOM 661 N N . THR A 1 89 ? 9.081 9.165 7.035 1.00 86.06 89 THR A N 1
ATOM 662 C CA . THR A 1 89 ? 8.390 9.717 8.201 1.00 86.06 89 THR A CA 1
ATOM 663 C C . THR A 1 89 ? 8.000 8.575 9.124 1.00 86.06 89 THR A C 1
ATOM 665 O O . THR A 1 89 ? 7.168 7.737 8.791 1.00 86.06 89 THR A O 1
ATOM 668 N N . VAL A 1 90 ? 8.638 8.537 10.290 1.00 80.94 90 VAL A N 1
ATOM 669 C CA . VAL A 1 90 ? 8.394 7.539 11.334 1.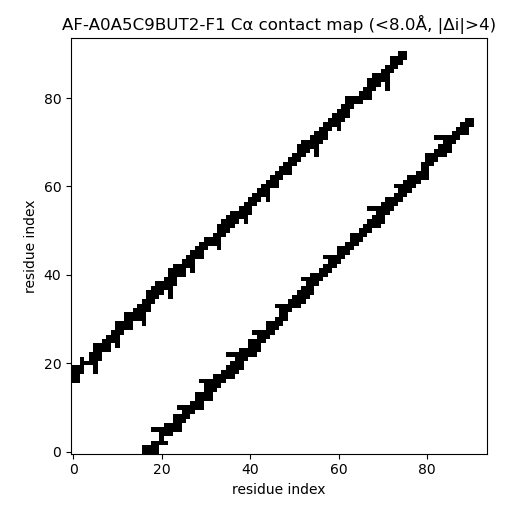00 80.94 90 VAL A CA 1
ATOM 670 C C . VAL A 1 90 ? 7.958 8.248 12.616 1.00 80.94 90 VAL A C 1
ATOM 672 O O . VAL A 1 90 ? 8.415 9.370 12.873 1.00 80.94 90 VAL A O 1
ATOM 675 N N . PRO A 1 91 ? 7.086 7.644 13.441 1.00 75.12 91 PRO A N 1
ATOM 676 C CA . PRO A 1 91 ? 6.669 8.251 14.690 1.00 75.12 91 PRO A CA 1
ATOM 677 C C . PRO A 1 91 ? 7.873 8.399 15.621 1.00 75.12 91 PRO A C 1
ATOM 679 O O . PRO A 1 91 ? 8.721 7.509 15.723 1.00 75.12 91 PRO A O 1
ATOM 682 N N . LEU A 1 92 ? 7.927 9.504 16.363 1.00 70.38 92 LEU A N 1
ATOM 683 C CA . LEU A 1 92 ? 8.862 9.619 17.476 1.00 70.38 92 LEU A CA 1
ATOM 684 C C . LEU A 1 92 ? 8.477 8.583 18.538 1.00 70.38 92 LEU A C 1
ATOM 686 O O . LEU A 1 92 ? 7.357 8.607 19.055 1.00 70.38 92 LEU A O 1
ATOM 690 N N . LYS A 1 93 ? 9.406 7.681 18.872 1.00 61.72 93 LYS A N 1
ATOM 691 C CA . LYS A 1 93 ? 9.274 6.822 20.053 1.00 61.72 93 LYS A CA 1
ATOM 692 C C . LYS A 1 93 ? 9.197 7.737 21.278 1.00 61.72 93 LYS A C 1
ATOM 694 O O . LYS A 1 93 ? 10.141 8.483 21.532 1.00 61.72 93 LYS A O 1
ATOM 699 N N . LYS A 1 94 ? 8.055 7.731 21.965 1.00 53.59 94 LYS A N 1
ATOM 700 C CA . LYS A 1 94 ? 7.934 8.322 23.302 1.00 53.59 94 LYS A CA 1
ATOM 701 C C . LYS A 1 94 ? 8.670 7.470 24.324 1.00 53.59 94 LYS A C 1
ATOM 703 O O . LYS A 1 94 ? 8.676 6.232 24.142 1.00 53.59 94 LYS A O 1
#

Foldseek 3Di:
DADPQEAEACEAEDDDEAHEHNEYEECEYHEDCEYAYECEYAYVEYEYQEYAYYCEYEEVEYEHPEYHEANEYDYDYDHYYYYYYPYYDDDPDD

Mean predicted aligned error: 3.22 Å

Sequence (94 aa):
MISSSSKLINSVIIKPCFIGENVVLENSVIGPHVSIEADSTINSSVIKNSIIQANSKIYNANFTNSMVGNFVEYEGAVNELSIGDYCTTVPLKK

Solvent-accessible surface area (backbone atoms only — not comparable to full-atom values): 4395 Å² total; per-residue (Å²): 90,72,38,88,61,35,43,75,41,80,45,48,78,38,74,58,44,36,38,26,47,54,20,35,34,29,56,20,40,43,31,41,50,23,39,36,32,37,56,17,38,39,32,50,24,41,38,24,44,26,42,35,34,35,51,19,38,39,32,53,28,40,35,34,77,24,41,38,28,36,48,21,39,41,39,46,70,50,60,61,50,79,45,61,60,72,37,77,46,70,68,81,85,127

Radius of gyration: 11.78 Å; Cα contacts (8 Å, |Δi|>4): 287; chains: 1; bounding box: 26×26×35 Å